Protein AF-A0A2E6H4E5-F1 (afdb_monomer_lite)

Radius of gyration: 24.69 Å; chains: 1; bounding box: 54×71×44 Å

Structure (mmCIF, N/CA/C/O backbone):
data_AF-A0A2E6H4E5-F1
#
_entry.id   AF-A0A2E6H4E5-F1
#
loop_
_atom_site.group_PDB
_atom_site.id
_atom_site.type_symbol
_atom_site.label_atom_id
_atom_site.label_alt_id
_atom_site.label_comp_id
_atom_site.label_asym_id
_atom_site.label_entity_id
_atom_site.label_seq_id
_atom_site.pdbx_PDB_ins_code
_atom_site.Cartn_x
_atom_site.Cartn_y
_atom_site.Cartn_z
_atom_site.occupancy
_atom_site.B_iso_or_equiv
_atom_site.auth_seq_id
_atom_site.auth_comp_id
_atom_site.auth_asym_id
_atom_site.auth_atom_id
_atom_site.pdbx_PDB_model_num
ATOM 1 N N . MET A 1 1 ? -36.755 -54.707 -18.523 1.00 50.59 1 MET A N 1
ATOM 2 C CA . MET A 1 1 ? -36.116 -53.738 -19.448 1.00 50.59 1 MET A CA 1
ATOM 3 C C . MET A 1 1 ? -36.043 -52.280 -18.953 1.00 50.59 1 MET A C 1
ATOM 5 O O . MET A 1 1 ? -35.527 -51.459 -19.691 1.00 50.59 1 MET A O 1
ATOM 9 N N . LYS A 1 2 ? -36.482 -51.922 -17.729 1.00 48.19 2 LYS A N 1
ATOM 10 C CA . LYS A 1 2 ? -36.391 -50.532 -17.211 1.00 48.19 2 LYS A CA 1
ATOM 11 C C . LYS A 1 2 ? -35.121 -50.230 -16.389 1.00 48.19 2 LYS A C 1
ATOM 13 O O . LYS A 1 2 ? -34.700 -49.086 -16.326 1.00 48.19 2 LYS A O 1
ATOM 18 N N . ILE A 1 3 ? -34.486 -51.253 -15.810 1.00 54.56 3 ILE A N 1
ATOM 19 C CA . ILE A 1 3 ? -33.321 -51.103 -14.913 1.00 54.56 3 ILE A CA 1
ATOM 20 C C . ILE A 1 3 ? -32.021 -50.807 -15.687 1.00 54.56 3 ILE A C 1
ATOM 22 O O . ILE A 1 3 ? -31.176 -50.061 -15.209 1.00 54.56 3 ILE A O 1
ATOM 26 N N . ILE A 1 4 ? -31.891 -51.314 -16.918 1.00 55.50 4 ILE A N 1
ATOM 27 C CA . ILE A 1 4 ? -30.697 -51.107 -17.760 1.00 55.50 4 ILE A CA 1
ATOM 28 C C . ILE A 1 4 ? -30.571 -49.639 -18.210 1.00 55.50 4 ILE A C 1
ATOM 30 O O . ILE A 1 4 ? -29.463 -49.119 -18.301 1.00 55.50 4 ILE A O 1
ATOM 34 N N . LEU A 1 5 ? -31.694 -48.938 -18.410 1.00 46.72 5 LEU A N 1
ATOM 35 C CA . LEU A 1 5 ? -31.688 -47.532 -18.830 1.00 46.72 5 LEU A CA 1
ATOM 36 C C . LEU A 1 5 ? -31.166 -46.591 -17.727 1.00 46.72 5 LEU A C 1
ATOM 38 O O . LEU A 1 5 ? -30.513 -45.596 -18.025 1.00 46.72 5 LEU A O 1
ATOM 42 N N . ILE A 1 6 ? -31.421 -46.925 -16.456 1.00 55.28 6 ILE A N 1
ATOM 43 C CA . ILE A 1 6 ? -31.004 -46.119 -15.297 1.00 55.28 6 ILE A CA 1
ATOM 44 C C . ILE A 1 6 ? -29.487 -46.209 -15.091 1.00 55.28 6 ILE A C 1
ATOM 46 O O . ILE A 1 6 ? -28.850 -45.190 -14.837 1.00 55.28 6 ILE A O 1
ATOM 50 N N . PHE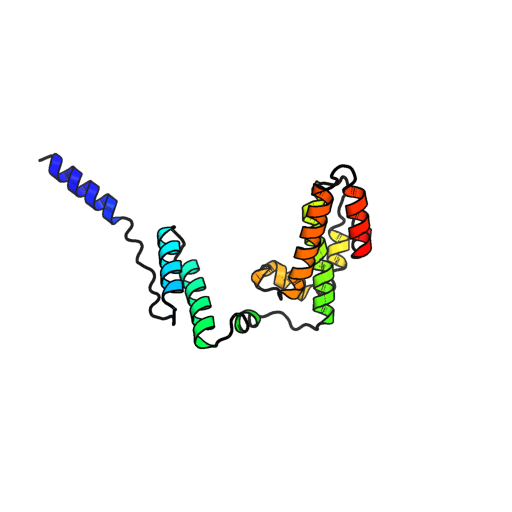 A 1 7 ? -28.888 -47.391 -15.278 1.00 52.97 7 PHE A N 1
ATOM 51 C CA . PHE A 1 7 ? -27.430 -47.545 -15.214 1.00 52.97 7 PHE A CA 1
ATOM 52 C C . PHE A 1 7 ? -26.712 -46.812 -16.355 1.00 52.97 7 PHE A C 1
ATOM 54 O O . PHE A 1 7 ? -25.667 -46.215 -16.117 1.00 52.97 7 PHE A O 1
ATOM 61 N N . PHE A 1 8 ? -27.296 -46.781 -17.557 1.00 53.12 8 PHE A N 1
ATOM 62 C CA . PHE A 1 8 ? -26.721 -46.064 -18.701 1.00 53.12 8 PHE A CA 1
ATOM 63 C C . PHE A 1 8 ? -26.768 -44.533 -18.518 1.00 53.12 8 PHE A C 1
ATOM 65 O O . PHE A 1 8 ? -25.805 -43.828 -18.825 1.00 53.12 8 PHE A O 1
ATOM 72 N N . LEU A 1 9 ? -27.858 -44.012 -17.942 1.00 49.28 9 LEU A N 1
ATOM 73 C CA . LEU A 1 9 ? -27.992 -42.595 -17.581 1.00 49.28 9 LEU A CA 1
ATOM 74 C C . LEU A 1 9 ? -27.062 -42.194 -16.424 1.00 49.28 9 LEU A C 1
ATOM 76 O O . LEU A 1 9 ? -26.447 -41.135 -16.491 1.00 49.28 9 LEU A O 1
ATOM 80 N N . LEU A 1 10 ? -26.882 -43.049 -15.411 1.00 46.97 10 LEU A N 1
ATOM 81 C CA . LEU A 1 10 ? -25.921 -42.808 -14.324 1.00 46.97 10 LEU A CA 1
ATOM 82 C C . LEU A 1 10 ? -24.464 -42.841 -14.808 1.00 46.97 10 LEU A C 1
ATOM 84 O O . LEU A 1 10 ? -23.662 -42.036 -14.339 1.00 46.97 10 LEU A O 1
ATOM 88 N N . SER A 1 11 ? -24.121 -43.694 -15.782 1.00 46.22 11 SER A N 1
ATOM 89 C CA . SER A 1 11 ? -22.789 -43.655 -16.402 1.00 46.22 11 SER A CA 1
ATOM 90 C C . SER A 1 11 ? -22.557 -42.388 -17.227 1.00 46.22 11 SER A C 1
ATOM 92 O O . SER A 1 11 ? -21.451 -41.865 -17.220 1.00 46.22 11 SER A O 1
ATOM 94 N N . LEU A 1 12 ? -23.590 -41.836 -17.875 1.00 43.59 12 LEU A N 1
ATOM 95 C CA . LEU A 1 12 ? -23.486 -40.570 -18.614 1.00 43.59 12 LEU A CA 1
ATOM 96 C C . LEU A 1 12 ? -23.327 -39.354 -17.689 1.00 43.59 12 LEU A C 1
ATOM 98 O O . LEU A 1 12 ? -22.589 -38.434 -18.030 1.00 43.59 12 LEU A O 1
ATOM 102 N N . VAL A 1 13 ? -23.937 -39.371 -16.497 1.00 44.03 13 VAL A N 1
ATOM 103 C CA . VAL A 1 13 ? -23.740 -38.319 -15.479 1.00 44.03 13 VAL A CA 1
ATOM 104 C C . VAL A 1 13 ? -22.313 -38.344 -14.911 1.00 44.03 13 VAL A C 1
ATOM 106 O O . VAL A 1 13 ? -21.766 -37.290 -14.602 1.00 44.03 13 VAL A O 1
ATOM 109 N N . TYR A 1 14 ? -21.669 -39.514 -14.841 1.00 43.94 14 TYR A N 1
ATOM 110 C CA . TYR A 1 14 ? -20.292 -39.637 -14.341 1.00 43.94 14 TYR A CA 1
ATOM 111 C C . TYR A 1 14 ? -19.203 -39.316 -15.381 1.00 43.94 14 TYR A C 1
ATOM 113 O O . TYR A 1 14 ? -18.055 -39.080 -15.013 1.00 43.94 14 TYR A O 1
ATOM 121 N N . ILE A 1 15 ? -19.548 -39.277 -16.672 1.00 43.94 15 ILE A N 1
ATOM 122 C CA . ILE A 1 15 ? -18.618 -38.923 -17.762 1.00 43.94 15 ILE A CA 1
ATOM 123 C C . ILE A 1 15 ? -18.562 -37.391 -17.981 1.00 43.94 15 ILE A C 1
ATOM 125 O O . ILE A 1 15 ? -17.686 -36.888 -18.679 1.00 43.94 15 ILE A O 1
ATOM 129 N N . GLY A 1 16 ? -19.443 -36.621 -17.329 1.00 40.56 16 GLY A N 1
ATOM 130 C CA . GLY A 1 16 ? -19.587 -35.170 -17.509 1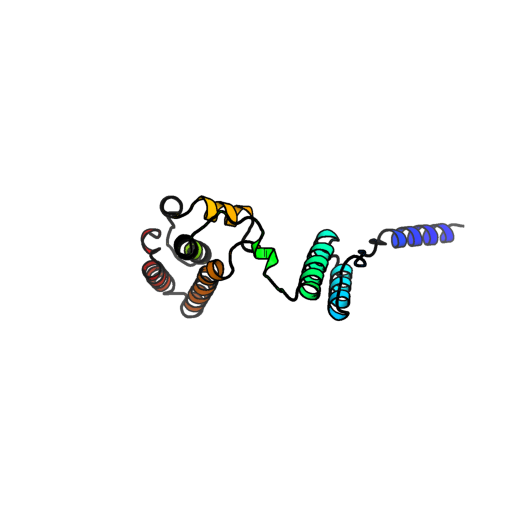.00 40.56 16 GLY A CA 1
ATOM 131 C C . GLY A 1 16 ? -18.528 -34.271 -16.857 1.00 40.56 16 GLY A C 1
ATOM 132 O O . GLY A 1 16 ? -18.600 -33.059 -17.030 1.00 40.56 16 GLY A O 1
ATOM 133 N N . THR A 1 17 ? -17.548 -34.809 -16.127 1.00 45.72 17 THR A N 1
ATOM 134 C CA . THR A 1 17 ? -16.454 -34.002 -15.548 1.00 45.72 17 THR A CA 1
ATOM 135 C C . THR A 1 17 ? -15.103 -34.699 -15.656 1.00 45.72 17 THR A C 1
ATOM 137 O O . THR A 1 17 ? -14.311 -34.691 -14.713 1.00 45.72 17 THR A O 1
ATOM 140 N N . ALA A 1 18 ? -14.803 -35.298 -16.808 1.00 48.72 18 ALA A N 1
ATOM 141 C CA . ALA A 1 18 ? -13.406 -35.432 -17.201 1.00 48.72 18 ALA A CA 1
ATOM 142 C C . ALA A 1 18 ? -12.900 -34.022 -17.546 1.00 48.72 18 ALA A C 1
ATOM 144 O O . ALA A 1 18 ? -12.850 -33.638 -18.711 1.00 48.72 18 ALA A O 1
ATOM 145 N N . VAL A 1 19 ? -12.615 -33.214 -16.517 1.00 55.53 19 VAL A N 1
ATOM 146 C CA . VAL A 1 19 ? -11.811 -32.003 -16.694 1.00 55.53 19 VAL A CA 1
ATOM 147 C C . VAL A 1 19 ? -10.500 -32.519 -17.260 1.00 55.53 19 VAL A C 1
ATOM 149 O O . VAL A 1 19 ? -9.832 -33.329 -16.613 1.00 55.53 19 VAL A O 1
ATOM 152 N N . ALA A 1 20 ? -10.228 -32.188 -18.522 1.00 63.50 20 ALA A N 1
ATOM 153 C CA . ALA A 1 20 ? -8.993 -32.587 -19.169 1.00 63.50 20 ALA A CA 1
ATOM 154 C C . ALA A 1 20 ? -7.845 -32.189 -18.241 1.00 63.50 20 ALA A C 1
ATOM 156 O O . ALA A 1 20 ? -7.798 -31.049 -17.778 1.00 63.50 20 ALA A O 1
ATOM 157 N N . ALA A 1 21 ? -6.991 -33.158 -17.905 1.00 79.25 21 ALA A N 1
ATOM 158 C CA . ALA A 1 21 ? -5.867 -32.880 -17.034 1.00 79.25 21 ALA A CA 1
ATOM 159 C C . ALA A 1 21 ? -4.984 -31.831 -17.713 1.00 79.25 21 ALA A C 1
ATOM 161 O O . ALA A 1 21 ? -4.688 -31.962 -18.904 1.00 79.25 21 ALA A O 1
ATOM 162 N N . VAL A 1 22 ? -4.583 -30.805 -16.971 1.00 84.56 22 VAL A N 1
ATOM 163 C CA . VAL A 1 22 ? -3.754 -29.731 -17.518 1.00 84.56 22 VAL A CA 1
ATOM 164 C C . VAL A 1 22 ? -2.402 -30.312 -17.932 1.00 84.56 22 VAL A C 1
ATOM 166 O O . VAL A 1 22 ? -1.733 -31.002 -17.155 1.00 84.56 22 VAL A O 1
ATOM 169 N N . ASP A 1 23 ? -2.000 -30.045 -19.173 1.00 90.19 23 ASP A N 1
ATOM 170 C CA . ASP A 1 23 ? -0.719 -30.501 -19.700 1.00 90.19 23 ASP A CA 1
ATOM 171 C C . ASP A 1 23 ? 0.413 -29.576 -19.236 1.00 90.19 23 ASP A C 1
ATOM 173 O O . ASP A 1 23 ? 0.495 -28.408 -19.616 1.00 90.19 23 ASP A O 1
ATOM 177 N N . TYR A 1 24 ? 1.308 -30.117 -18.408 1.00 90.19 24 TYR A N 1
ATOM 178 C CA . TYR A 1 24 ? 2.483 -29.405 -17.905 1.00 90.19 24 TYR A CA 1
ATOM 179 C C . TYR A 1 24 ? 3.785 -29.799 -18.618 1.00 90.19 24 TYR A C 1
ATOM 181 O O . TYR A 1 24 ? 4.861 -29.404 -18.174 1.00 90.19 24 TYR A O 1
ATOM 189 N N . SER A 1 25 ? 3.722 -30.603 -19.684 1.00 88.00 25 SER A N 1
ATOM 190 C CA . SER A 1 25 ? 4.905 -31.172 -20.345 1.00 88.00 25 SER A CA 1
ATOM 191 C C . SER A 1 25 ? 5.868 -30.126 -20.921 1.00 88.00 25 SER A C 1
ATOM 193 O O . SER A 1 25 ? 7.061 -30.398 -21.035 1.00 88.00 25 SER A O 1
ATOM 195 N N . GLY A 1 26 ? 5.381 -28.916 -21.214 1.00 88.69 26 GLY A N 1
ATOM 196 C CA . GLY A 1 26 ? 6.189 -27.782 -21.672 1.00 88.69 26 GLY A CA 1
ATOM 197 C C . GLY A 1 26 ? 6.973 -27.041 -20.579 1.00 88.69 26 GLY A C 1
ATOM 198 O O . GLY A 1 26 ? 7.621 -26.046 -20.888 1.00 88.69 26 GLY A O 1
ATOM 199 N N . PHE A 1 27 ? 6.913 -27.480 -19.317 1.00 88.56 27 PHE A N 1
ATOM 200 C CA . PHE A 1 27 ? 7.534 -26.797 -18.181 1.00 88.56 27 PHE A CA 1
ATOM 201 C C . PHE A 1 27 ? 8.569 -27.689 -17.478 1.00 88.56 27 PHE A C 1
ATOM 203 O O . PHE A 1 27 ? 8.276 -28.812 -17.066 1.00 88.56 27 PHE A O 1
ATOM 210 N N . GLU A 1 28 ? 9.772 -27.164 -17.244 1.00 89.50 28 GLU A N 1
ATOM 211 C CA . GLU A 1 28 ? 10.770 -27.797 -16.370 1.00 89.50 28 GLU A CA 1
ATOM 212 C C . GLU A 1 28 ? 10.368 -27.660 -14.894 1.00 89.50 28 GLU A C 1
ATOM 214 O O . GLU A 1 28 ? 10.671 -26.670 -14.223 1.00 89.50 28 GLU A O 1
ATOM 219 N N . LEU A 1 29 ? 9.659 -28.664 -14.376 1.00 85.06 29 LEU A N 1
ATOM 220 C CA . LEU A 1 29 ? 9.106 -28.673 -13.022 1.00 85.06 29 LEU A CA 1
ATOM 221 C C . LEU A 1 29 ? 9.778 -29.719 -12.129 1.00 85.06 29 LEU A C 1
ATOM 223 O O . LEU A 1 29 ? 10.001 -30.865 -12.518 1.00 85.06 29 LEU A O 1
ATOM 227 N N . LYS A 1 30 ? 10.012 -29.358 -10.865 1.00 84.88 30 LYS A N 1
ATOM 228 C CA . LYS A 1 30 ? 10.455 -30.296 -9.826 1.00 84.88 30 LYS A CA 1
ATOM 229 C C . LYS A 1 30 ? 9.274 -31.154 -9.342 1.00 84.88 30 LYS A C 1
ATOM 231 O O . LYS A 1 30 ? 8.135 -30.679 -9.310 1.00 84.88 30 LYS A O 1
ATOM 236 N N . PRO A 1 31 ? 9.511 -32.383 -8.840 1.00 81.06 31 PRO A N 1
ATOM 237 C CA . PRO A 1 31 ? 8.435 -33.297 -8.432 1.00 81.06 31 PRO A CA 1
ATOM 238 C C . PRO A 1 31 ? 7.429 -32.723 -7.418 1.00 81.06 31 PRO A C 1
ATOM 240 O O . PRO A 1 31 ? 6.231 -32.996 -7.495 1.00 81.06 31 PRO A O 1
ATOM 243 N N . HIS A 1 32 ? 7.886 -31.891 -6.476 1.00 66.06 32 HIS A N 1
ATOM 244 C CA . HIS A 1 32 ? 7.007 -31.266 -5.482 1.00 66.06 32 HIS A CA 1
ATOM 245 C C . HIS A 1 32 ? 6.108 -30.166 -6.078 1.00 66.06 32 HIS A C 1
ATOM 247 O O . HIS A 1 32 ? 4.980 -30.000 -5.619 1.00 66.06 32 HIS A O 1
ATOM 253 N N . GLN A 1 33 ? 6.563 -29.458 -7.119 1.00 76.56 33 GLN A N 1
ATOM 254 C CA . GLN A 1 33 ? 5.772 -28.449 -7.836 1.00 76.56 33 GLN A CA 1
ATOM 255 C C . GLN A 1 33 ? 4.653 -29.119 -8.640 1.00 76.56 33 GLN A C 1
ATOM 257 O O . GLN A 1 33 ? 3.501 -28.704 -8.553 1.00 76.56 33 GLN A O 1
ATOM 262 N N . ILE A 1 34 ? 4.960 -30.233 -9.315 1.00 83.12 34 ILE A N 1
ATOM 263 C CA . ILE A 1 34 ? 3.956 -31.061 -10.005 1.00 83.12 34 ILE A CA 1
ATOM 264 C C . ILE A 1 34 ? 2.907 -31.576 -9.008 1.00 83.12 34 ILE A C 1
ATOM 266 O O . ILE A 1 34 ? 1.707 -31.524 -9.273 1.00 83.12 34 ILE A O 1
ATOM 270 N N . SER A 1 35 ? 3.344 -32.045 -7.833 1.00 73.75 35 SER A N 1
ATOM 271 C CA . SER A 1 35 ? 2.439 -32.497 -6.766 1.00 73.75 35 SER A CA 1
ATOM 272 C C . SER A 1 35 ? 1.504 -31.382 -6.280 1.00 73.75 35 SER A C 1
ATOM 274 O O . SER A 1 35 ? 0.319 -31.623 -6.048 1.00 73.75 35 SER A O 1
ATOM 276 N N . LEU A 1 36 ? 2.010 -30.152 -6.154 1.00 68.88 36 LEU A N 1
ATOM 277 C CA . LEU A 1 36 ? 1.207 -28.991 -5.776 1.00 68.88 36 LEU A CA 1
ATOM 278 C C . LEU A 1 36 ? 0.177 -28.625 -6.854 1.00 68.88 36 LEU A C 1
ATOM 280 O O . LEU A 1 36 ? -0.994 -28.456 -6.519 1.00 68.88 36 LEU A O 1
ATOM 284 N N . LEU A 1 37 ? 0.585 -28.549 -8.124 1.00 79.00 37 LEU A N 1
ATOM 285 C CA . LEU A 1 37 ? -0.306 -28.215 -9.242 1.00 79.00 37 LEU A CA 1
ATOM 286 C C . LEU A 1 37 ? -1.466 -29.213 -9.347 1.00 79.00 37 LEU A C 1
ATOM 288 O O . LEU A 1 37 ? -2.623 -28.803 -9.348 1.00 79.00 37 LEU A O 1
ATOM 292 N N . LYS A 1 38 ? -1.184 -30.518 -9.255 1.00 82.00 38 LYS A N 1
ATOM 293 C CA . LYS A 1 38 ? -2.223 -31.565 -9.244 1.00 82.00 38 LYS A CA 1
ATOM 294 C C . LYS A 1 38 ? -3.188 -31.453 -8.061 1.00 82.00 38 LYS A C 1
ATOM 296 O O . LYS A 1 38 ? -4.374 -31.742 -8.190 1.00 82.00 38 LYS A O 1
ATOM 301 N N . LYS A 1 39 ? -2.709 -31.023 -6.886 1.00 75.75 39 LYS A N 1
ATOM 302 C CA . LYS A 1 39 ? -3.582 -30.769 -5.725 1.00 75.75 39 LYS A CA 1
ATOM 303 C C . LYS A 1 39 ? -4.487 -29.557 -5.938 1.00 75.75 39 LYS A C 1
ATOM 305 O O . LYS A 1 39 ? -5.598 -29.551 -5.419 1.00 75.75 39 LYS A O 1
ATOM 310 N N . LEU A 1 40 ? -4.009 -28.523 -6.626 1.00 67.50 40 LEU A N 1
ATOM 311 C CA . LEU A 1 40 ? -4.786 -27.318 -6.932 1.00 67.50 40 LEU A CA 1
ATOM 312 C C . LEU A 1 40 ? -5.824 -27.588 -8.025 1.00 67.50 40 LEU A C 1
ATOM 314 O O . LEU A 1 40 ? -6.970 -27.168 -7.895 1.00 67.50 40 LEU A O 1
ATOM 318 N N . GLU A 1 41 ? -5.447 -28.372 -9.026 1.00 82.31 41 GLU A N 1
ATOM 319 C CA . GLU A 1 41 ? -6.332 -28.900 -10.062 1.00 82.31 41 GLU A CA 1
ATOM 320 C C . GLU A 1 41 ? -7.469 -29.738 -9.459 1.00 82.31 41 GLU A C 1
ATOM 322 O O . GLU A 1 41 ? -8.640 -29.450 -9.688 1.00 82.31 41 GLU A O 1
ATOM 327 N N . ALA A 1 42 ? -7.157 -30.669 -8.548 1.00 79.44 42 ALA A N 1
ATOM 328 C CA . ALA A 1 42 ? -8.169 -31.438 -7.812 1.00 79.44 42 ALA A CA 1
ATOM 329 C C . ALA A 1 42 ? -9.077 -30.576 -6.907 1.00 79.44 42 ALA A C 1
ATOM 331 O O . ALA A 1 42 ? -10.158 -31.012 -6.515 1.00 79.44 42 ALA A O 1
ATOM 332 N N . LYS A 1 43 ? -8.648 -29.354 -6.564 1.00 76.38 43 LYS A N 1
ATOM 333 C CA . LYS A 1 43 ? -9.441 -28.358 -5.823 1.00 76.38 43 LYS A CA 1
ATOM 334 C C . LYS A 1 43 ? -10.266 -27.444 -6.739 1.00 76.38 43 LYS A C 1
ATOM 336 O O . LYS A 1 43 ? -10.878 -26.502 -6.240 1.00 76.38 43 LYS A O 1
ATOM 341 N N . GLY A 1 44 ? -10.279 -27.700 -8.047 1.00 78.06 44 GLY A N 1
ATOM 342 C CA . GLY A 1 44 ? -11.076 -26.954 -9.018 1.00 78.06 44 GLY A CA 1
ATOM 343 C C . GLY A 1 44 ? -10.480 -25.605 -9.413 1.00 78.06 44 GLY A C 1
ATOM 344 O O . GLY A 1 44 ? -11.230 -24.699 -9.767 1.00 78.06 44 GLY A O 1
ATOM 345 N N . LYS A 1 45 ? -9.154 -25.430 -9.318 1.00 79.44 45 LYS A N 1
ATOM 346 C CA . LYS A 1 45 ? -8.498 -24.269 -9.937 1.00 79.44 45 LYS A CA 1
ATOM 347 C C . LYS A 1 45 ? -8.542 -24.394 -11.455 1.00 79.44 45 LYS A C 1
ATOM 349 O O . LYS A 1 45 ? -8.364 -25.488 -11.982 1.00 79.44 45 LYS A O 1
ATOM 354 N N . ASP A 1 46 ? -8.800 -23.276 -12.125 1.00 78.75 46 ASP A N 1
ATOM 355 C CA . ASP A 1 46 ? -8.878 -23.238 -13.580 1.00 78.75 46 ASP A CA 1
ATOM 356 C C . ASP A 1 46 ? -7.504 -23.437 -14.239 1.00 78.75 46 ASP A C 1
ATOM 358 O O . ASP A 1 46 ? -6.446 -23.234 -13.636 1.00 78.75 46 ASP A O 1
ATOM 362 N N . GLU A 1 47 ? -7.541 -23.857 -15.501 1.00 84.19 47 GLU A N 1
ATOM 363 C CA . GLU A 1 47 ? -6.357 -24.148 -16.306 1.00 84.19 47 GLU A CA 1
ATOM 364 C C . GLU A 1 47 ? -5.431 -22.931 -16.444 1.00 84.19 47 GLU A C 1
ATOM 366 O O . GLU A 1 47 ? -4.217 -23.067 -16.306 1.00 84.19 47 GLU A O 1
ATOM 371 N N . ALA A 1 48 ? -5.981 -21.727 -16.637 1.00 76.75 48 ALA A N 1
ATOM 372 C CA . ALA A 1 48 ? -5.186 -20.511 -16.800 1.00 76.75 48 ALA A CA 1
ATOM 373 C C . ALA A 1 48 ? -4.348 -20.205 -15.546 1.00 76.75 48 ALA A C 1
ATOM 375 O O . ALA A 1 48 ? -3.161 -19.883 -15.642 1.00 76.75 48 ALA A O 1
ATOM 376 N N . TYR A 1 49 ? -4.940 -20.365 -14.363 1.00 72.69 49 TYR A N 1
ATOM 377 C CA . TYR A 1 49 ? -4.259 -20.231 -13.081 1.00 72.69 49 TYR A CA 1
ATOM 378 C C . TYR A 1 49 ? -3.141 -21.269 -12.919 1.00 72.69 49 TYR A C 1
ATOM 380 O O . TYR A 1 49 ? -2.021 -20.931 -12.525 1.00 72.69 49 TYR A O 1
ATOM 388 N N . LEU A 1 50 ? -3.426 -22.532 -13.243 1.00 79.50 50 LEU A N 1
ATOM 389 C CA . LEU A 1 50 ? -2.471 -23.634 -13.121 1.00 79.50 50 LEU A CA 1
ATOM 390 C C . LEU A 1 50 ? -1.284 -23.475 -14.081 1.00 79.50 50 LEU A C 1
ATOM 392 O O . LEU A 1 50 ? -0.138 -23.656 -13.667 1.00 79.50 50 LEU A O 1
ATOM 396 N N . LEU A 1 51 ? -1.535 -23.060 -15.325 1.00 83.69 51 LEU A N 1
ATOM 397 C CA . LEU A 1 51 ? -0.496 -22.774 -16.316 1.00 83.69 51 LEU A CA 1
ATOM 398 C C . LEU A 1 51 ? 0.341 -21.544 -15.935 1.00 83.69 51 LEU A C 1
ATOM 400 O O . LEU A 1 51 ? 1.563 -21.575 -16.090 1.00 83.69 51 LEU A O 1
ATOM 404 N N . LYS A 1 52 ? -0.269 -20.493 -15.362 1.00 78.38 52 LYS A N 1
ATOM 405 C CA . LYS A 1 52 ? 0.474 -19.335 -14.824 1.00 78.38 52 LYS A CA 1
ATOM 406 C C . LYS A 1 52 ? 1.442 -19.772 -13.720 1.00 78.38 52 LYS A C 1
ATOM 408 O O . LYS A 1 52 ? 2.610 -19.388 -13.736 1.00 78.38 52 LYS A O 1
ATOM 413 N N . MET A 1 53 ? 0.988 -20.620 -12.795 1.00 75.25 53 MET A N 1
ATOM 414 C CA . MET A 1 53 ? 1.846 -21.167 -11.739 1.00 75.25 53 MET A CA 1
ATOM 415 C C . MET A 1 53 ? 2.955 -22.079 -12.283 1.00 75.25 53 MET A C 1
ATOM 417 O O . MET A 1 53 ? 4.101 -21.971 -11.846 1.00 75.25 53 MET A O 1
ATOM 421 N N . ALA A 1 54 ? 2.640 -22.955 -13.241 1.00 79.62 54 ALA A N 1
ATOM 422 C CA . ALA A 1 54 ? 3.625 -23.826 -13.879 1.00 79.62 54 ALA A CA 1
ATOM 423 C C . ALA A 1 54 ? 4.719 -23.018 -14.595 1.00 79.62 54 ALA A C 1
ATOM 425 O O . ALA A 1 54 ? 5.901 -23.320 -14.434 1.00 79.62 54 ALA A O 1
ATOM 426 N N . LYS A 1 55 ? 4.346 -21.932 -15.285 1.00 79.38 55 LYS A N 1
ATOM 427 C CA . LYS A 1 55 ? 5.290 -20.991 -15.902 1.00 79.38 55 LYS A CA 1
ATOM 428 C C . LYS A 1 55 ? 6.221 -20.354 -14.867 1.00 79.38 55 LYS A C 1
ATOM 430 O O . LYS A 1 55 ? 7.429 -20.346 -15.076 1.00 79.38 55 LYS A O 1
ATOM 435 N N . GLY A 1 56 ? 5.691 -19.884 -13.735 1.00 67.62 56 GLY A N 1
ATOM 436 C CA . GLY A 1 56 ? 6.512 -19.308 -12.662 1.00 67.62 56 GLY A CA 1
ATOM 437 C C . GLY A 1 56 ? 7.522 -20.304 -12.075 1.00 67.62 56 GLY A C 1
ATOM 438 O O . GLY A 1 56 ? 8.683 -19.965 -11.853 1.00 67.62 56 GLY A O 1
ATOM 439 N N . PHE A 1 57 ? 7.114 -21.561 -11.876 1.00 79.50 57 PHE A N 1
ATOM 440 C CA . PHE A 1 57 ? 8.016 -22.622 -11.418 1.00 79.50 57 PHE A CA 1
ATOM 441 C C . PHE A 1 57 ? 9.071 -23.010 -12.452 1.00 79.50 57 PHE A C 1
ATOM 443 O O . PHE A 1 57 ? 10.218 -23.246 -12.075 1.00 79.50 57 PHE A O 1
ATOM 450 N N . HIS A 1 58 ? 8.686 -23.084 -13.726 1.00 82.25 58 HIS A N 1
ATOM 451 C CA . HIS A 1 58 ? 9.594 -23.361 -14.832 1.00 82.25 58 HIS A CA 1
ATOM 452 C C . HIS A 1 58 ? 10.707 -22.326 -14.901 1.00 82.25 58 HIS A C 1
ATOM 454 O O . HIS A 1 58 ? 11.870 -22.708 -14.814 1.00 82.25 58 HIS A O 1
ATOM 460 N N . LEU A 1 59 ? 10.336 -21.041 -14.946 1.00 69.25 59 LEU A N 1
ATOM 461 C CA . LEU A 1 59 ? 11.279 -19.926 -14.987 1.00 69.25 59 LEU A CA 1
ATOM 462 C C . LEU A 1 59 ? 12.264 -20.012 -13.819 1.00 69.25 59 LEU A C 1
ATOM 464 O O . LEU A 1 59 ? 13.468 -20.079 -14.040 1.00 69.25 59 LEU A O 1
ATOM 468 N N . TYR A 1 60 ? 11.758 -20.171 -12.591 1.00 66.06 60 TYR A N 1
ATOM 469 C CA . TYR A 1 60 ? 12.604 -20.335 -11.406 1.00 66.06 60 TYR A CA 1
ATOM 470 C C . TYR A 1 60 ? 13.638 -21.464 -11.535 1.00 66.06 60 TYR A C 1
ATOM 472 O O . TYR A 1 60 ? 14.784 -21.323 -11.102 1.00 66.06 60 TYR A O 1
ATOM 480 N N . ASN A 1 61 ? 13.233 -22.605 -12.093 1.00 77.06 61 ASN A N 1
ATOM 481 C CA . ASN A 1 61 ? 14.098 -23.772 -12.211 1.00 77.06 61 ASN A CA 1
ATOM 482 C C . ASN A 1 61 ? 15.132 -23.634 -13.337 1.00 77.06 61 ASN A C 1
ATOM 484 O O . ASN A 1 61 ? 16.234 -24.154 -13.174 1.00 77.06 61 ASN A O 1
ATOM 488 N N . THR A 1 62 ? 14.795 -22.958 -14.440 1.00 77.56 62 THR A N 1
ATOM 489 C CA . THR A 1 62 ? 15.665 -22.835 -15.622 1.00 77.56 62 THR A CA 1
ATOM 490 C C . THR A 1 62 ? 16.676 -21.707 -15.522 1.00 77.56 62 THR A C 1
ATOM 492 O O . THR A 1 62 ? 17.806 -21.857 -15.977 1.00 77.56 62 THR A O 1
ATOM 495 N N . THR A 1 63 ? 16.292 -20.566 -14.952 1.00 61.16 63 THR A N 1
ATOM 496 C CA . THR A 1 63 ? 17.145 -19.367 -14.932 1.00 61.16 63 THR A CA 1
ATOM 497 C C . THR A 1 63 ? 17.826 -19.161 -13.583 1.00 61.16 63 THR A C 1
ATOM 499 O O . THR A 1 63 ? 18.682 -18.291 -13.456 1.00 61.16 63 THR A O 1
ATOM 502 N N . GLY A 1 64 ? 17.441 -19.920 -12.547 1.00 52.88 64 GLY A N 1
ATOM 503 C CA . GLY A 1 64 ? 17.870 -19.673 -11.166 1.00 52.88 64 GLY A CA 1
ATOM 504 C C . GLY A 1 64 ? 17.346 -18.352 -10.590 1.00 52.88 64 GLY A C 1
ATOM 505 O O . GLY A 1 64 ? 17.563 -18.073 -9.410 1.00 52.88 64 GLY A O 1
ATOM 506 N N . SER A 1 65 ? 16.620 -17.559 -11.384 1.00 43.62 65 SER A N 1
ATOM 507 C CA . SER A 1 65 ? 15.973 -16.336 -10.951 1.00 43.62 65 SER A CA 1
ATOM 508 C C . SER A 1 65 ? 14.568 -16.670 -10.462 1.00 43.62 65 SER A C 1
ATOM 510 O O . SER A 1 65 ? 13.605 -16.814 -11.211 1.00 43.62 65 SER A O 1
ATOM 512 N N . SER A 1 66 ? 14.409 -16.779 -9.144 1.00 50.19 66 SER A N 1
ATOM 513 C CA . SER A 1 66 ? 13.120 -16.380 -8.581 1.00 50.19 66 SER A CA 1
ATOM 514 C C . SER A 1 66 ? 13.133 -14.868 -8.668 1.00 50.19 66 SER A C 1
ATOM 516 O O . SER A 1 66 ? 13.933 -14.272 -7.955 1.00 50.19 66 SER A O 1
ATOM 518 N N . ILE A 1 67 ? 12.234 -14.277 -9.459 1.00 43.91 67 ILE A N 1
ATOM 519 C CA . ILE A 1 67 ? 11.801 -12.869 -9.339 1.00 43.91 67 ILE A CA 1
ATOM 520 C C . ILE A 1 67 ? 12.493 -11.840 -10.268 1.00 43.91 67 ILE A C 1
ATOM 522 O O . ILE A 1 67 ? 12.058 -10.701 -10.265 1.00 43.91 67 ILE A O 1
ATOM 526 N N . GLU A 1 68 ? 13.460 -12.169 -11.134 1.00 43.00 68 GLU A N 1
ATOM 527 C CA . GLU A 1 68 ? 14.037 -11.116 -12.017 1.00 43.00 68 GLU A CA 1
ATOM 528 C C . GLU A 1 68 ? 13.254 -10.850 -13.316 1.00 43.00 68 GLU A C 1
ATOM 530 O O . GLU A 1 68 ? 13.317 -9.743 -13.838 1.00 43.00 68 GLU A O 1
ATOM 535 N N . GLU A 1 69 ? 12.451 -11.791 -13.823 1.00 41.59 69 GLU A N 1
ATOM 536 C CA . GLU A 1 69 ? 11.680 -11.552 -15.061 1.00 41.59 69 GLU A CA 1
ATOM 537 C C . GLU A 1 69 ? 10.257 -11.006 -14.827 1.00 41.59 69 GLU A C 1
ATOM 539 O O . GLU A 1 69 ? 9.670 -10.446 -15.750 1.00 41.59 69 GLU A O 1
ATOM 544 N N . GLU A 1 70 ? 9.712 -11.039 -13.603 1.00 42.53 70 GLU A N 1
ATOM 545 C CA . GLU A 1 70 ? 8.472 -10.292 -13.291 1.00 42.53 70 GLU A CA 1
ATOM 546 C C . GLU A 1 70 ? 8.724 -8.779 -13.123 1.00 42.53 70 GLU A C 1
ATOM 548 O O . GLU A 1 70 ? 7.787 -7.995 -13.234 1.00 42.53 70 GLU A O 1
ATOM 553 N N . GLU A 1 71 ? 9.983 -8.339 -12.978 1.00 39.41 71 GLU A N 1
ATOM 554 C CA . GLU A 1 71 ? 10.351 -6.914 -13.076 1.00 39.41 71 GLU A CA 1
ATOM 555 C C . GLU A 1 71 ? 10.429 -6.399 -14.529 1.00 39.41 71 GLU A C 1
ATOM 557 O O . GLU A 1 71 ? 10.713 -5.221 -14.748 1.00 39.41 71 GLU A O 1
ATOM 562 N N . THR A 1 72 ? 10.144 -7.245 -15.531 1.00 41.47 72 THR A N 1
ATOM 563 C CA . THR A 1 72 ? 10.059 -6.822 -16.943 1.00 41.47 72 THR A CA 1
ATOM 564 C C . THR A 1 72 ? 8.635 -6.604 -17.454 1.00 41.47 72 THR A C 1
ATOM 566 O O . THR A 1 72 ? 8.457 -6.237 -18.619 1.00 41.47 72 THR A O 1
ATOM 569 N N . GLU A 1 73 ? 7.608 -6.729 -16.605 1.00 47.88 73 GLU A N 1
ATOM 570 C CA . GLU A 1 73 ? 6.334 -6.088 -16.931 1.00 47.88 73 GLU A CA 1
ATOM 571 C C . GLU A 1 73 ? 6.527 -4.569 -16.895 1.00 47.88 73 GLU A C 1
ATOM 573 O O . GLU A 1 73 ? 7.013 -4.022 -15.912 1.00 47.88 73 GLU A O 1
ATOM 578 N N . TYR A 1 74 ? 6.213 -3.909 -18.014 1.00 49.22 74 TYR A N 1
ATOM 579 C CA . TYR A 1 74 ? 6.463 -2.494 -18.304 1.00 49.22 74 TYR A CA 1
ATOM 580 C C . TYR A 1 74 ? 6.066 -1.564 -17.147 1.00 49.22 74 TYR A C 1
ATOM 582 O O . TYR A 1 74 ? 4.966 -1.032 -17.131 1.00 49.22 74 TYR A O 1
ATOM 590 N N . ILE A 1 75 ? 6.963 -1.299 -16.200 1.00 57.72 75 ILE A N 1
ATOM 591 C CA . ILE A 1 75 ? 6.829 -0.150 -15.306 1.00 57.72 75 ILE A CA 1
ATOM 592 C C . ILE A 1 75 ? 7.309 1.061 -16.117 1.00 57.72 75 ILE A C 1
ATOM 594 O O . ILE A 1 75 ? 8.398 0.994 -16.698 1.00 57.72 75 ILE A O 1
ATOM 598 N N . PRO A 1 76 ? 6.545 2.167 -16.189 1.00 60.22 76 PRO A N 1
ATOM 599 C CA . PRO A 1 76 ? 7.038 3.400 -16.790 1.00 60.22 76 PRO A CA 1
ATOM 600 C C . PRO A 1 76 ? 8.442 3.748 -16.263 1.00 60.22 76 PRO A C 1
ATOM 602 O O . PRO A 1 76 ? 8.710 3.517 -15.077 1.00 60.22 76 PRO A O 1
ATOM 605 N N . PRO A 1 77 ? 9.346 4.287 -17.105 1.00 69.00 77 PRO A N 1
ATOM 606 C CA . PRO A 1 77 ? 10.652 4.744 -16.649 1.00 69.00 77 PRO A CA 1
ATOM 607 C C . PRO A 1 77 ? 10.512 5.654 -15.429 1.00 69.00 77 PRO A C 1
ATOM 609 O O . PRO A 1 77 ? 9.665 6.547 -15.413 1.00 69.00 77 PRO A O 1
ATOM 612 N N . HIS A 1 78 ? 11.324 5.392 -14.412 1.00 74.12 78 HIS A N 1
ATOM 613 C CA . HIS A 1 78 ? 11.266 6.071 -13.128 1.00 74.12 78 HIS A CA 1
ATOM 614 C C . HIS A 1 78 ? 12.655 6.177 -12.519 1.00 74.12 78 HIS A C 1
ATOM 616 O O . HIS A 1 78 ? 13.536 5.352 -12.766 1.00 74.12 78 HIS A O 1
ATOM 622 N N . THR A 1 79 ? 12.822 7.185 -11.685 1.00 81.31 79 THR A N 1
ATOM 623 C CA . THR A 1 79 ? 13.954 7.350 -10.785 1.00 81.31 79 THR A CA 1
ATOM 624 C C . THR A 1 79 ? 13.659 6.698 -9.433 1.00 81.31 79 THR A C 1
ATOM 626 O O . THR A 1 79 ? 12.505 6.475 -9.060 1.00 81.31 79 THR A O 1
ATOM 629 N N . ASP A 1 80 ? 14.708 6.417 -8.659 1.00 80.06 80 ASP A N 1
ATOM 630 C CA . ASP A 1 80 ? 14.556 5.920 -7.284 1.00 80.06 80 ASP A CA 1
ATOM 631 C C . ASP A 1 80 ? 13.823 6.921 -6.381 1.00 80.06 80 ASP A C 1
ATOM 633 O O . ASP A 1 80 ? 13.158 6.525 -5.425 1.00 80.06 80 ASP A O 1
ATOM 637 N N . GLU A 1 81 ? 13.932 8.217 -6.674 1.00 82.12 81 GLU A N 1
ATOM 638 C CA . GLU A 1 81 ? 13.250 9.261 -5.914 1.00 82.12 81 GLU A CA 1
ATOM 639 C C . GLU A 1 81 ? 11.739 9.229 -6.172 1.00 82.12 81 GLU A C 1
ATOM 641 O O . GLU A 1 81 ? 10.965 9.171 -5.221 1.00 82.12 81 GLU A O 1
ATOM 646 N N . GLU A 1 82 ? 11.316 9.101 -7.433 1.00 79.75 82 GLU A N 1
ATOM 647 C CA . GLU A 1 82 ? 9.898 8.944 -7.788 1.00 79.75 82 GLU A CA 1
ATOM 648 C C . GLU A 1 82 ? 9.283 7.683 -7.165 1.00 79.75 82 GLU A C 1
ATOM 650 O O . GLU A 1 82 ? 8.131 7.696 -6.733 1.00 79.75 82 GLU A O 1
ATOM 655 N N . LEU A 1 83 ? 10.046 6.588 -7.055 1.00 77.44 83 LEU A N 1
ATOM 656 C CA . LEU A 1 83 ? 9.583 5.391 -6.345 1.00 77.44 83 LEU A CA 1
ATOM 657 C C . LEU A 1 83 ? 9.367 5.645 -4.854 1.00 77.44 83 LEU A C 1
ATOM 659 O O . LEU A 1 83 ? 8.377 5.167 -4.300 1.00 77.44 83 LEU A O 1
ATOM 663 N N . LYS A 1 84 ? 10.270 6.381 -4.195 1.00 78.38 84 LYS A N 1
ATOM 664 C CA . LYS A 1 84 ? 10.106 6.747 -2.780 1.00 78.38 84 LYS A CA 1
ATOM 665 C C . LYS A 1 84 ? 8.901 7.659 -2.591 1.00 78.38 84 LYS A C 1
ATOM 667 O O . LYS A 1 84 ? 8.139 7.469 -1.649 1.00 78.38 84 LYS A O 1
ATOM 672 N N . GLU A 1 85 ? 8.702 8.620 -3.481 1.00 79.75 85 GLU A N 1
ATOM 673 C CA . GLU A 1 85 ? 7.562 9.534 -3.445 1.00 79.75 85 GLU A CA 1
ATOM 674 C C . GLU A 1 85 ? 6.234 8.779 -3.637 1.00 79.75 85 GLU A C 1
ATOM 676 O O . GLU A 1 85 ? 5.297 8.941 -2.850 1.00 79.75 85 GLU A O 1
ATOM 681 N N . VAL A 1 86 ? 6.175 7.855 -4.603 1.00 79.00 86 VAL A N 1
ATOM 682 C CA . VAL A 1 86 ? 5.022 6.963 -4.806 1.00 79.00 86 VAL A CA 1
ATOM 683 C C . VAL A 1 86 ? 4.835 6.003 -3.625 1.00 79.00 86 VAL A C 1
ATOM 685 O O . VAL A 1 86 ? 3.699 5.717 -3.253 1.00 79.00 86 VAL A O 1
ATOM 688 N N . GLN A 1 87 ? 5.908 5.541 -2.978 1.00 79.81 87 GLN A N 1
ATOM 689 C CA . GLN A 1 87 ? 5.835 4.733 -1.755 1.00 79.81 87 GLN A CA 1
ATOM 690 C C . GLN A 1 87 ? 5.222 5.517 -0.587 1.00 79.81 87 GLN A C 1
ATOM 692 O O . GLN A 1 87 ? 4.403 4.966 0.152 1.00 79.81 87 GLN A O 1
ATOM 697 N N . GLN A 1 88 ? 5.608 6.784 -0.401 1.00 78.12 88 GLN A N 1
ATOM 698 C CA . GLN A 1 88 ? 5.015 7.648 0.624 1.00 78.12 88 GLN A CA 1
ATOM 699 C C . GLN A 1 88 ? 3.540 7.898 0.338 1.00 78.12 88 GLN A C 1
ATOM 701 O O . GLN A 1 88 ? 2.712 7.773 1.239 1.00 78.12 88 GLN A O 1
ATOM 706 N N . TRP A 1 89 ? 3.198 8.132 -0.93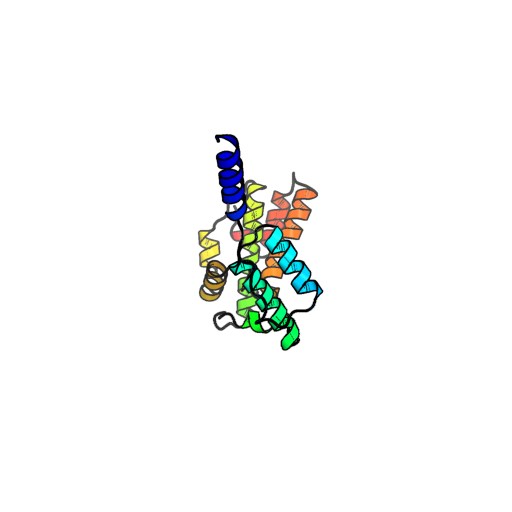0 1.00 82.38 89 TRP A N 1
ATOM 707 C CA . TRP A 1 89 ? 1.810 8.216 -1.349 1.00 82.38 89 TRP A CA 1
ATOM 708 C C . TRP A 1 89 ? 1.075 6.905 -1.030 1.00 82.38 89 TRP A C 1
ATOM 710 O O . TRP A 1 89 ? 0.081 6.944 -0.319 1.00 82.38 89 TRP A O 1
ATOM 720 N N . ALA A 1 90 ? 1.589 5.729 -1.409 1.00 78.62 90 ALA A N 1
ATOM 721 C CA . ALA A 1 90 ? 0.929 4.430 -1.211 1.00 78.62 90 ALA A CA 1
ATOM 722 C C . ALA A 1 90 ? 0.540 4.123 0.251 1.00 78.62 90 ALA A C 1
ATOM 724 O O . ALA A 1 90 ? -0.433 3.402 0.491 1.00 78.62 90 ALA A O 1
ATOM 725 N N . LYS A 1 91 ? 1.230 4.707 1.241 1.00 85.06 91 LYS A N 1
ATOM 726 C CA . LYS A 1 91 ? 0.839 4.615 2.659 1.00 85.06 91 LYS A CA 1
ATOM 727 C C . LYS A 1 91 ? -0.559 5.171 2.928 1.00 85.06 91 LYS A C 1
ATOM 729 O O . LYS A 1 91 ? -1.251 4.631 3.786 1.00 85.06 91 LYS A O 1
ATOM 734 N N . GLY A 1 92 ? -1.020 6.178 2.186 1.00 83.62 92 GLY A N 1
ATOM 735 C CA . GLY A 1 92 ? -2.381 6.707 2.324 1.00 83.62 92 GLY A CA 1
ATOM 736 C C . GLY A 1 92 ? -3.470 5.673 2.015 1.00 83.62 92 GLY A C 1
ATOM 737 O O . GLY A 1 92 ? -4.541 5.723 2.619 1.00 83.62 92 GLY A O 1
ATOM 738 N N . GLY A 1 93 ? -3.173 4.652 1.201 1.00 79.75 93 GLY A N 1
ATOM 739 C CA . GLY A 1 93 ? -4.043 3.482 1.043 1.00 79.75 93 GLY A CA 1
ATOM 740 C C . GLY A 1 93 ? -4.258 2.711 2.353 1.00 79.75 93 GLY A C 1
ATOM 741 O O . GLY A 1 93 ? -5.379 2.296 2.646 1.00 79.75 93 GLY A O 1
ATOM 742 N N . ALA A 1 94 ? -3.222 2.587 3.192 1.00 83.25 94 ALA A N 1
ATOM 743 C 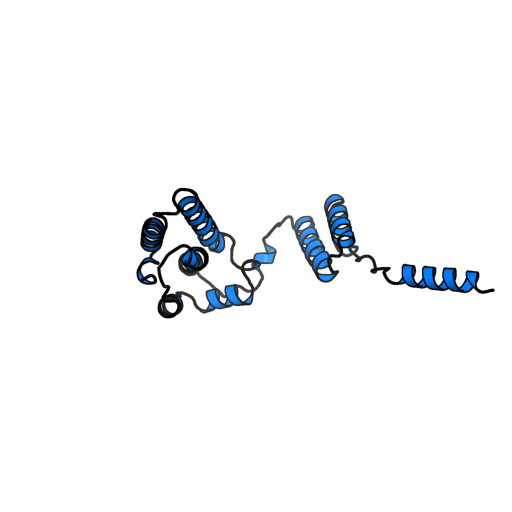CA . ALA A 1 94 ? -3.339 1.967 4.513 1.00 83.25 94 ALA A CA 1
ATOM 744 C C . ALA A 1 94 ? -4.194 2.816 5.469 1.00 83.25 94 ALA A C 1
ATOM 746 O O . ALA A 1 94 ? -5.058 2.280 6.160 1.00 83.25 94 ALA A O 1
ATOM 747 N N . PHE A 1 95 ? -4.022 4.142 5.469 1.00 90.38 95 PHE A N 1
ATOM 748 C CA . PHE A 1 95 ? -4.863 5.034 6.276 1.00 90.38 95 PHE A CA 1
ATOM 749 C C . PHE A 1 95 ? -6.328 5.010 5.829 1.00 90.38 95 PHE A C 1
ATOM 751 O O . PHE A 1 95 ? -7.220 4.982 6.673 1.00 90.38 95 PHE A O 1
ATOM 758 N N . SER A 1 96 ? -6.593 4.949 4.520 1.00 85.94 96 SER A N 1
ATOM 759 C CA . SER A 1 96 ? -7.954 4.824 3.991 1.00 85.94 96 SER A CA 1
ATOM 760 C C . SER A 1 96 ? -8.667 3.573 4.519 1.00 85.94 96 SER A C 1
ATOM 762 O O . SER A 1 96 ? -9.831 3.664 4.905 1.00 85.94 96 SER A O 1
ATOM 764 N N . ALA A 1 97 ? -7.969 2.436 4.622 1.00 86.38 97 ALA A N 1
ATOM 765 C CA . ALA A 1 97 ? -8.532 1.195 5.161 1.00 86.38 97 ALA A CA 1
ATOM 766 C C . ALA A 1 97 ? -8.889 1.278 6.658 1.00 86.38 97 ALA A C 1
ATOM 768 O O . ALA A 1 97 ? -9.784 0.569 7.115 1.00 86.38 97 ALA A O 1
ATOM 769 N N . PHE A 1 98 ? -8.206 2.141 7.418 1.00 92.12 98 PHE A N 1
ATOM 770 C CA . PHE A 1 98 ? -8.441 2.323 8.854 1.00 92.12 98 PHE A CA 1
ATOM 771 C C . PHE A 1 98 ? -9.298 3.546 9.198 1.00 92.12 98 PHE A C 1
ATOM 773 O O . PHE A 1 98 ? -9.689 3.717 10.353 1.00 92.12 98 PHE A O 1
ATOM 780 N N . LEU A 1 99 ? -9.639 4.370 8.206 1.00 92.69 99 LEU A N 1
ATOM 781 C CA . LEU A 1 99 ? -10.411 5.595 8.392 1.00 92.69 99 LEU A CA 1
ATOM 782 C C . LEU A 1 99 ? -11.776 5.332 9.045 1.00 92.69 99 LEU A C 1
ATOM 784 O O . LEU A 1 99 ? -12.197 6.106 9.900 1.00 92.69 99 LEU A O 1
ATOM 788 N N . SER A 1 100 ? -12.435 4.214 8.713 1.00 91.69 100 SER A N 1
ATOM 789 C CA . SER A 1 100 ? -13.741 3.826 9.273 1.00 91.69 100 SER A CA 1
ATOM 790 C C . SER A 1 100 ? -13.729 3.549 10.779 1.00 91.69 100 SER A C 1
ATOM 792 O O . SER A 1 100 ? -14.790 3.514 11.396 1.00 91.69 100 SER A O 1
ATOM 794 N N . TYR A 1 101 ? -12.551 3.336 11.376 1.00 92.31 101 TYR A N 1
ATOM 795 C CA . TYR A 1 101 ? -12.387 3.180 12.827 1.00 92.31 101 TYR A CA 1
ATOM 796 C C . TYR A 1 101 ? -12.164 4.518 13.542 1.00 92.31 101 TYR A C 1
ATOM 798 O O . TYR A 1 101 ? -11.894 4.554 14.740 1.00 92.31 101 TYR A O 1
ATOM 806 N N . THR A 1 102 ? -12.264 5.624 12.811 1.00 92.50 102 THR A N 1
ATOM 807 C CA . THR A 1 102 ? -12.146 6.988 13.322 1.00 92.50 102 THR A CA 1
ATOM 808 C C . THR A 1 102 ? -13.421 7.765 13.002 1.00 92.50 102 THR A C 1
ATOM 810 O O . THR A 1 102 ? -14.274 7.304 12.244 1.00 92.50 102 THR A O 1
ATOM 813 N N . LYS A 1 103 ? -13.564 8.966 13.565 1.00 93.94 103 LYS A N 1
ATOM 814 C CA . LYS A 1 103 ? -14.639 9.904 13.200 1.00 93.94 103 LYS A CA 1
ATOM 815 C C . LYS A 1 103 ? -14.206 10.914 12.133 1.00 93.94 103 LYS A C 1
ATOM 817 O O . LYS A 1 103 ? -14.918 11.888 11.906 1.00 93.94 103 LYS A O 1
ATOM 822 N N . LEU A 1 104 ? -13.034 10.713 11.536 1.00 93.50 104 LEU A N 1
ATOM 823 C CA . LEU A 1 104 ? -12.434 11.643 10.589 1.00 93.50 104 LEU A CA 1
ATOM 824 C C . LEU A 1 104 ? -12.967 11.413 9.178 1.00 93.50 104 LEU A C 1
ATOM 826 O O . LEU A 1 104 ? -13.402 10.321 8.811 1.00 93.50 104 LEU A O 1
ATOM 830 N N . SER A 1 105 ? -12.873 12.460 8.375 1.00 92.31 105 SER A N 1
ATOM 831 C CA . SER A 1 105 ? -13.067 12.424 6.932 1.00 92.31 105 SER A CA 1
ATOM 832 C C . SER A 1 105 ? -11.723 12.516 6.210 1.00 92.31 105 SER A C 1
ATOM 834 O O . SER A 1 105 ? -10.725 12.949 6.784 1.00 92.31 105 SER A O 1
ATOM 836 N N . PHE A 1 106 ? -11.694 12.099 4.942 1.00 92.19 106 PHE A N 1
ATOM 837 C CA . PHE A 1 106 ? -10.491 12.118 4.109 1.00 92.19 106 PHE A CA 1
ATOM 838 C C . PHE A 1 106 ? -10.704 12.944 2.843 1.00 92.19 106 PHE A C 1
ATOM 840 O O . PHE A 1 106 ? -11.586 12.639 2.032 1.00 92.19 106 PHE A O 1
ATOM 847 N N . ASP A 1 107 ? -9.865 13.959 2.644 1.00 92.88 107 ASP A N 1
ATOM 848 C CA . ASP A 1 107 ? -9.840 14.761 1.424 1.00 92.88 107 ASP A CA 1
ATOM 849 C C . ASP A 1 107 ? -9.105 14.022 0.298 1.00 92.88 107 ASP A C 1
ATOM 851 O O . ASP A 1 107 ? -7.959 14.303 -0.063 1.00 92.88 107 ASP A O 1
ATOM 855 N N . SER A 1 108 ? -9.815 13.058 -0.285 1.00 87.19 108 SER A N 1
ATOM 856 C CA . SER A 1 108 ? -9.316 12.264 -1.409 1.00 87.19 108 SER A CA 1
ATOM 857 C C . SER A 1 108 ? -8.927 13.099 -2.633 1.00 87.19 108 SER A C 1
ATOM 859 O O . SER A 1 108 ? -8.094 12.648 -3.415 1.00 87.19 108 SER A O 1
ATOM 861 N N . LYS A 1 109 ? -9.505 14.294 -2.818 1.00 89.12 109 LYS A N 1
ATOM 862 C CA . LYS A 1 109 ? -9.220 15.134 -3.987 1.00 89.12 109 LYS A CA 1
ATOM 863 C C . LYS A 1 109 ? -7.857 15.791 -3.855 1.00 89.12 109 LYS A C 1
ATOM 865 O O . LYS A 1 109 ? -7.052 15.659 -4.771 1.00 89.12 109 LYS A O 1
ATOM 870 N N . SER A 1 110 ? -7.597 16.444 -2.724 1.00 90.88 110 SER A N 1
ATOM 871 C CA . SER A 1 110 ? -6.297 17.071 -2.460 1.00 90.88 110 SER A CA 1
ATOM 872 C C . SER A 1 110 ? -5.180 16.026 -2.448 1.00 90.88 110 SER A C 1
ATOM 874 O O . SER A 1 110 ? -4.166 16.190 -3.114 1.00 90.88 110 SER A O 1
ATOM 876 N N . TYR A 1 111 ? -5.422 14.876 -1.815 1.00 88.19 111 TYR A N 1
ATOM 877 C CA . TYR A 1 111 ? -4.459 13.776 -1.789 1.00 88.19 111 TYR A CA 1
ATOM 878 C C . TYR A 1 111 ? -4.148 13.177 -3.178 1.00 88.19 111 TYR A C 1
ATOM 880 O O . TYR A 1 111 ? -3.013 12.785 -3.451 1.00 88.19 111 TYR A O 1
ATOM 888 N N . GLN A 1 112 ? -5.134 13.093 -4.079 1.00 83.44 112 GLN A N 1
ATOM 889 C CA . GLN A 1 112 ? -4.897 12.662 -5.464 1.00 83.44 112 GLN A CA 1
ATOM 890 C C . GLN A 1 112 ? -4.172 13.730 -6.289 1.00 83.44 112 GLN A C 1
ATOM 892 O O . GLN A 1 112 ? -3.325 13.379 -7.107 1.00 83.44 112 GLN A O 1
ATOM 897 N N . ALA A 1 113 ? -4.497 15.009 -6.085 1.00 85.75 113 ALA A N 1
ATOM 898 C CA . ALA A 1 113 ? -3.863 16.121 -6.790 1.00 85.75 113 ALA A CA 1
ATOM 899 C C . ALA A 1 113 ? -2.366 16.245 -6.462 1.00 85.75 113 ALA A C 1
ATOM 901 O O . ALA A 1 113 ? -1.583 16.576 -7.347 1.00 85.75 113 ALA A O 1
ATOM 902 N N . ASP A 1 114 ? -1.975 15.899 -5.233 1.00 86.75 114 ASP A N 1
ATOM 903 C CA . ASP A 1 114 ? -0.582 15.903 -4.770 1.00 86.75 114 ASP A CA 1
ATOM 904 C C . ASP A 1 114 ? 0.200 14.634 -5.168 1.00 86.75 114 ASP A C 1
ATOM 906 O O . ASP A 1 114 ? 1.310 14.405 -4.686 1.00 86.75 114 ASP A O 1
ATOM 910 N N . CYS A 1 115 ? -0.356 13.769 -6.025 1.00 83.12 115 CYS A N 1
ATOM 911 C CA . CYS A 1 115 ? 0.331 12.554 -6.448 1.00 83.12 115 CYS A CA 1
ATOM 912 C C . CYS A 1 115 ? 1.572 12.892 -7.309 1.00 83.12 115 CYS A C 1
ATOM 914 O O . CYS A 1 115 ? 1.425 13.439 -8.405 1.00 83.12 115 CYS A O 1
ATOM 916 N N . PRO A 1 116 ? 2.786 12.521 -6.863 1.00 75.94 116 PRO A N 1
ATOM 917 C CA . PRO A 1 116 ? 4.044 13.010 -7.436 1.00 75.94 116 PRO A CA 1
ATOM 918 C C . PRO A 1 116 ? 4.338 12.443 -8.831 1.00 75.94 116 PRO A C 1
ATOM 920 O O . PRO A 1 116 ? 4.855 13.146 -9.697 1.00 75.94 116 PRO A O 1
ATOM 923 N N . ASN A 1 117 ? 3.946 11.191 -9.093 1.00 76.56 117 ASN A N 1
ATOM 924 C CA . ASN A 1 117 ? 4.061 10.575 -10.413 1.00 76.56 117 ASN A CA 1
ATOM 925 C C . ASN A 1 117 ? 2.762 9.845 -10.783 1.00 76.56 117 ASN A C 1
ATOM 927 O O . ASN A 1 117 ? 2.546 8.668 -10.477 1.00 76.56 117 ASN A O 1
ATOM 931 N N . TRP A 1 118 ? 1.890 10.569 -11.487 1.00 73.56 118 TRP A N 1
ATOM 932 C CA . TRP A 1 118 ? 0.572 10.080 -11.893 1.00 73.56 118 TRP A CA 1
ATOM 933 C C . TRP A 1 118 ? 0.635 8.883 -12.853 1.00 73.56 118 TRP A C 1
ATOM 935 O O . TRP A 1 118 ? -0.283 8.063 -12.875 1.00 73.56 118 TRP A O 1
ATOM 945 N N . ALA A 1 119 ? 1.703 8.756 -13.646 1.00 70.94 119 ALA A N 1
ATOM 946 C CA . ALA A 1 119 ? 1.868 7.647 -14.582 1.00 70.94 119 ALA A CA 1
ATOM 947 C C . ALA A 1 119 ? 2.168 6.333 -13.844 1.00 70.94 119 ALA A C 1
ATOM 949 O O . ALA A 1 119 ? 1.485 5.338 -14.082 1.00 70.94 119 ALA A O 1
ATOM 950 N N . LEU A 1 120 ? 3.120 6.346 -12.905 1.00 70.81 120 LEU A N 1
ATOM 951 C CA . LEU A 1 120 ? 3.437 5.197 -12.048 1.00 70.81 120 LEU A CA 1
ATOM 952 C C . LEU A 1 120 ? 2.256 4.807 -11.164 1.00 70.81 120 LEU A C 1
ATOM 954 O O . LEU A 1 120 ? 1.935 3.625 -11.032 1.00 70.81 120 LEU A O 1
ATOM 958 N N . PHE A 1 121 ? 1.575 5.801 -10.594 1.00 72.69 121 PHE A N 1
ATOM 959 C CA . PHE A 1 121 ? 0.394 5.562 -9.779 1.00 72.69 121 PHE A CA 1
ATOM 960 C C . PHE A 1 121 ? -0.730 4.886 -10.578 1.00 72.69 121 PHE A C 1
ATOM 962 O O . PHE A 1 121 ? -1.265 3.859 -10.156 1.00 72.69 121 PHE A O 1
ATOM 969 N N . ASN A 1 122 ? -1.070 5.419 -11.757 1.00 69.81 122 ASN A N 1
ATOM 970 C CA . ASN A 1 122 ? -2.096 4.812 -12.605 1.00 69.81 122 ASN A CA 1
ATOM 971 C C . ASN A 1 122 ? -1.684 3.441 -13.126 1.00 69.81 122 ASN A C 1
ATOM 973 O O . ASN A 1 122 ? -2.551 2.578 -13.244 1.00 69.81 122 ASN A O 1
ATOM 977 N N . PHE A 1 123 ? -0.395 3.235 -13.409 1.00 68.12 123 PHE A N 1
ATOM 978 C CA . PHE A 1 123 ? 0.128 1.925 -13.767 1.00 68.12 123 PHE A CA 1
ATOM 979 C C . PHE A 1 123 ? -0.167 0.913 -12.655 1.00 68.12 123 PHE A C 1
ATOM 981 O O . PHE A 1 123 ? -0.909 -0.032 -12.901 1.00 68.12 123 PHE A O 1
ATOM 988 N N . GLY A 1 124 ? 0.265 1.172 -11.414 1.00 68.75 124 GLY A N 1
ATOM 989 C CA . GLY A 1 124 ? -0.008 0.279 -10.281 1.00 68.75 124 GLY A CA 1
ATOM 990 C C . GLY A 1 124 ? -1.500 0.073 -9.997 1.00 68.75 124 GLY A C 1
ATOM 991 O O . GLY A 1 124 ? -1.926 -1.018 -9.628 1.00 68.75 124 GLY A O 1
ATOM 992 N N . ARG A 1 125 ? -2.335 1.096 -10.214 1.00 67.06 125 ARG A N 1
ATOM 993 C CA . ARG A 1 125 ? -3.793 0.972 -10.063 1.00 67.06 125 ARG A CA 1
ATOM 994 C C . ARG A 1 125 ? -4.435 0.120 -11.165 1.00 67.06 125 ARG A C 1
ATOM 996 O O . ARG A 1 125 ? -5.451 -0.520 -10.913 1.00 67.06 125 ARG A O 1
ATOM 1003 N N . ALA A 1 126 ? -3.897 0.164 -12.383 1.00 60.53 126 ALA A N 1
ATOM 1004 C CA . ALA A 1 126 ? -4.419 -0.562 -13.538 1.00 60.53 126 ALA A CA 1
ATOM 1005 C C . ALA A 1 126 ? -3.961 -2.023 -13.571 1.00 60.53 126 ALA A C 1
ATOM 1007 O O . ALA A 1 126 ? -4.720 -2.882 -14.012 1.00 60.53 126 ALA A O 1
ATOM 1008 N N . THR A 1 127 ? -2.736 -2.293 -13.122 1.00 57.03 127 THR A N 1
ATOM 1009 C CA . THR A 1 127 ? -2.127 -3.625 -13.185 1.00 57.03 127 THR A CA 1
ATOM 1010 C C . THR A 1 127 ? -2.264 -4.403 -11.879 1.00 57.03 127 THR A C 1
ATOM 1012 O O . THR A 1 127 ? -2.241 -5.627 -11.908 1.00 57.03 127 THR A O 1
ATOM 1015 N N . GLY A 1 128 ? -2.495 -3.721 -10.755 1.00 57.00 128 GLY A N 1
ATOM 1016 C CA . GLY A 1 128 ? -2.564 -4.336 -9.434 1.00 57.00 128 GLY A CA 1
ATOM 1017 C C . GLY A 1 128 ? -1.245 -4.219 -8.669 1.00 57.00 128 GLY A C 1
ATOM 1018 O O . GLY A 1 128 ? -0.233 -3.722 -9.165 1.00 57.00 128 GLY A O 1
ATOM 1019 N N . VAL A 1 129 ? -1.262 -4.645 -7.405 1.00 59.19 129 VAL A N 1
ATOM 1020 C CA . VAL A 1 129 ? -0.096 -4.527 -6.513 1.00 59.19 129 VAL A CA 1
ATOM 1021 C C . VAL A 1 129 ? 1.007 -5.525 -6.864 1.00 59.19 129 VAL A C 1
ATOM 1023 O O . VAL A 1 129 ? 2.151 -5.314 -6.494 1.00 59.19 129 VAL A O 1
ATOM 1026 N N . GLU A 1 130 ? 0.689 -6.586 -7.599 1.00 53.84 130 GLU A N 1
ATOM 1027 C CA . GLU A 1 130 ? 1.617 -7.626 -8.050 1.00 53.84 130 GLU A CA 1
ATOM 1028 C C . GLU A 1 130 ? 2.736 -7.121 -8.979 1.00 53.84 130 GLU A C 1
ATOM 1030 O O . GLU A 1 130 ? 3.785 -7.757 -9.042 1.00 53.84 130 GLU A O 1
ATOM 1035 N N . TYR A 1 131 ? 2.547 -5.969 -9.631 1.00 55.62 131 TYR A N 1
ATOM 1036 C CA . TYR A 1 131 ? 3.508 -5.372 -10.572 1.00 55.62 131 TYR A CA 1
ATOM 1037 C C . TYR A 1 131 ? 4.189 -4.111 -10.037 1.00 55.62 131 TYR A C 1
ATOM 1039 O O . TYR A 1 131 ? 4.977 -3.465 -10.728 1.00 55.62 131 TYR A O 1
ATOM 1047 N N . LEU A 1 132 ? 3.894 -3.745 -8.790 1.00 60.84 132 LEU A N 1
ATOM 1048 C CA . LEU A 1 132 ? 4.638 -2.719 -8.078 1.00 60.84 132 LEU A CA 1
ATOM 1049 C C . LEU A 1 132 ? 5.876 -3.353 -7.444 1.00 60.84 132 LEU A C 1
ATOM 1051 O O . LEU A 1 132 ? 5.792 -4.406 -6.810 1.00 60.84 132 LEU A O 1
ATOM 1055 N N . LYS A 1 133 ? 7.029 -2.679 -7.561 1.00 67.69 133 LYS A N 1
ATOM 1056 C CA . LYS A 1 133 ? 8.260 -3.097 -6.876 1.00 67.69 133 LYS A CA 1
ATOM 1057 C C . LYS A 1 133 ? 7.960 -3.372 -5.403 1.00 67.69 133 LYS A C 1
ATOM 1059 O O . LYS A 1 133 ? 7.347 -2.550 -4.719 1.00 67.69 133 LYS A O 1
ATOM 1064 N N . ARG A 1 134 ? 8.421 -4.518 -4.894 1.00 67.38 134 ARG A N 1
ATOM 1065 C CA . ARG A 1 134 ? 8.131 -4.976 -3.520 1.00 67.38 134 ARG A CA 1
ATOM 1066 C C . ARG A 1 134 ? 8.462 -3.928 -2.458 1.00 67.38 134 ARG A C 1
ATOM 1068 O O . ARG A 1 134 ? 7.736 -3.806 -1.472 1.00 67.38 134 ARG A O 1
ATOM 1075 N N . ASP A 1 135 ? 9.513 -3.145 -2.677 1.00 64.94 135 ASP A N 1
ATOM 1076 C CA . ASP A 1 135 ? 9.926 -2.081 -1.761 1.00 64.94 135 ASP A CA 1
ATOM 1077 C C . ASP A 1 135 ? 8.907 -0.934 -1.669 1.00 64.94 135 ASP A C 1
ATOM 1079 O O . ASP A 1 135 ? 8.703 -0.386 -0.584 1.00 64.94 135 ASP A O 1
ATOM 1083 N N . VAL A 1 136 ? 8.176 -0.645 -2.753 1.00 66.25 136 VAL A N 1
ATOM 1084 C CA . VAL A 1 136 ? 7.072 0.331 -2.764 1.00 66.25 136 VAL A CA 1
ATOM 1085 C C . VAL A 1 136 ? 5.927 -0.162 -1.874 1.00 66.25 136 VAL A C 1
ATOM 1087 O O . VAL A 1 136 ? 5.413 0.573 -1.030 1.00 66.25 136 VAL A O 1
ATOM 1090 N N . LEU A 1 137 ? 5.570 -1.444 -1.978 1.00 72.62 137 LEU A N 1
ATOM 1091 C CA . LEU A 1 137 ? 4.483 -2.045 -1.191 1.00 72.62 137 LEU A CA 1
ATOM 1092 C C . LEU A 1 137 ? 4.827 -2.187 0.290 1.00 72.62 137 LEU A C 1
ATOM 1094 O O . LEU A 1 137 ? 3.949 -2.101 1.151 1.00 72.62 137 LEU A O 1
ATOM 1098 N N . LYS A 1 138 ? 6.111 -2.374 0.604 1.00 77.31 138 LYS A N 1
ATOM 1099 C CA . LYS A 1 138 ? 6.598 -2.529 1.976 1.00 77.31 138 LYS A CA 1
ATOM 1100 C C . LYS A 1 138 ? 6.216 -1.339 2.860 1.00 77.31 138 LYS A C 1
ATOM 1102 O O . LYS A 1 138 ? 5.905 -1.533 4.031 1.00 77.31 138 LYS A O 1
ATOM 1107 N N . GLY A 1 139 ? 6.172 -0.126 2.300 1.00 75.94 139 GLY A N 1
ATOM 1108 C CA . GLY A 1 139 ? 5.711 1.070 3.016 1.00 75.94 139 GLY A CA 1
ATOM 1109 C C . GLY A 1 139 ? 4.254 0.960 3.476 1.00 75.94 139 GLY A C 1
ATOM 1110 O O . GLY A 1 139 ? 3.962 1.172 4.653 1.00 75.94 139 GLY A O 1
ATOM 1111 N N . ALA A 1 140 ? 3.357 0.571 2.567 1.00 79.06 140 ALA A N 1
ATOM 1112 C CA . ALA A 1 140 ? 1.937 0.399 2.862 1.00 79.06 140 ALA A CA 1
ATOM 1113 C C . ALA A 1 140 ? 1.683 -0.771 3.828 1.00 79.06 140 ALA A C 1
ATOM 1115 O O . ALA A 1 140 ? 0.917 -0.624 4.778 1.00 79.06 140 ALA A O 1
ATOM 1116 N N . ILE A 1 141 ? 2.362 -1.908 3.637 1.00 83.94 141 ILE A N 1
ATOM 1117 C CA . ILE A 1 141 ? 2.232 -3.092 4.504 1.00 83.94 141 ILE A CA 1
ATOM 1118 C C . ILE A 1 141 ? 2.683 -2.782 5.936 1.00 83.94 141 ILE A C 1
ATOM 1120 O O . ILE A 1 141 ? 1.984 -3.125 6.893 1.00 83.94 141 ILE A O 1
ATOM 1124 N N . ASN A 1 142 ? 3.828 -2.113 6.096 1.00 88.06 142 ASN A N 1
ATOM 1125 C CA . ASN A 1 142 ? 4.332 -1.729 7.412 1.00 88.06 142 ASN A CA 1
ATOM 1126 C C . ASN A 1 142 ? 3.366 -0.773 8.117 1.00 88.06 142 ASN A C 1
ATOM 1128 O O . ASN A 1 142 ? 3.032 -0.996 9.278 1.00 88.06 142 ASN A O 1
ATOM 1132 N N . MET A 1 143 ? 2.869 0.243 7.404 1.00 91.75 143 MET A N 1
ATOM 1133 C CA . MET A 1 143 ? 1.909 1.197 7.960 1.00 91.75 143 MET A CA 1
ATOM 1134 C C . MET A 1 143 ? 0.596 0.523 8.363 1.00 91.75 143 MET A C 1
ATOM 1136 O O . MET A 1 143 ? 0.085 0.752 9.454 1.00 91.75 143 MET A O 1
ATOM 1140 N N . MET A 1 144 ? 0.074 -0.362 7.516 1.00 90.06 144 MET A N 1
ATOM 1141 C CA . MET A 1 144 ? -1.129 -1.136 7.811 1.00 90.06 144 MET A CA 1
ATOM 1142 C C . MET A 1 144 ? -0.957 -1.996 9.069 1.00 90.06 144 MET A C 1
ATOM 1144 O O . MET A 1 144 ? -1.855 -2.049 9.906 1.00 90.06 144 MET A O 1
ATOM 1148 N N . SER A 1 145 ? 0.215 -2.613 9.233 1.00 91.62 145 SER A N 1
ATOM 1149 C CA . SER A 1 145 ? 0.544 -3.421 10.413 1.00 91.62 145 SER A CA 1
ATOM 1150 C C . SER A 1 145 ? 0.623 -2.572 11.687 1.00 91.62 145 SER A C 1
ATOM 1152 O O . SER A 1 145 ? 0.133 -2.979 12.740 1.00 91.62 145 SER A O 1
ATOM 1154 N N . GLU A 1 146 ? 1.206 -1.375 11.598 1.00 94.38 146 GLU A N 1
ATOM 1155 C CA . GLU A 1 146 ? 1.304 -0.430 12.713 1.00 94.38 146 GLU A CA 1
ATOM 1156 C C . GLU A 1 146 ? -0.072 0.116 13.122 1.00 94.38 146 GLU A C 1
ATOM 1158 O O . GLU A 1 146 ? -0.428 0.067 14.302 1.00 94.38 146 GLU A O 1
ATOM 1163 N N . LEU A 1 147 ? -0.888 0.553 12.158 1.00 93.88 147 LEU A N 1
ATOM 1164 C CA . LEU A 1 147 ? -2.264 1.005 12.398 1.00 93.88 147 LEU A CA 1
ATOM 1165 C C . LEU A 1 147 ? -3.108 -0.098 13.045 1.00 93.88 147 LEU A C 1
ATOM 1167 O O . LEU A 1 147 ? -3.800 0.153 14.032 1.00 93.88 147 LEU A O 1
ATOM 1171 N N . GLN A 1 148 ? -2.996 -1.332 12.546 1.00 93.88 148 GLN A N 1
ATOM 1172 C CA . GLN A 1 148 ? -3.678 -2.486 13.123 1.00 93.88 148 GLN A CA 1
ATOM 1173 C C . GLN A 1 148 ? -3.264 -2.731 14.575 1.00 93.88 148 GLN A C 1
ATOM 1175 O O . GLN A 1 148 ? -4.123 -2.949 15.430 1.00 93.88 148 GLN A O 1
ATOM 1180 N N . TYR A 1 149 ? -1.961 -2.689 14.864 1.00 95.81 149 TYR A N 1
ATOM 1181 C CA . TYR A 1 149 ? -1.449 -2.859 16.220 1.00 95.81 149 TYR A CA 1
ATOM 1182 C C . TYR A 1 149 ? -1.995 -1.787 17.168 1.00 95.81 149 TYR A C 1
ATOM 1184 O O . TYR A 1 149 ? -2.479 -2.117 18.251 1.00 95.81 149 TYR A O 1
ATOM 1192 N N . HIS A 1 150 ? -1.960 -0.515 16.763 1.00 94.75 150 HIS A N 1
ATOM 1193 C CA . HIS A 1 150 ? -2.450 0.579 17.598 1.00 94.75 150 HIS A CA 1
ATOM 1194 C C . HIS A 1 150 ? -3.955 0.494 17.848 1.00 94.75 150 HIS A C 1
ATOM 1196 O O . HIS A 1 150 ? -4.374 0.659 18.992 1.00 94.75 150 HIS A O 1
ATOM 1202 N N . TYR A 1 151 ? -4.746 0.165 16.825 1.00 93.50 151 TYR A N 1
ATOM 1203 C CA . TYR A 1 151 ? -6.185 -0.033 16.985 1.00 93.50 151 TYR A CA 1
ATOM 1204 C C . TYR A 1 151 ? -6.506 -1.193 17.935 1.00 93.50 151 TYR A C 1
ATOM 1206 O O . TYR A 1 151 ? -7.339 -1.052 18.825 1.00 93.50 151 TYR A O 1
ATOM 1214 N N . ALA A 1 152 ? -5.819 -2.329 17.783 1.00 94.25 152 ALA A N 1
ATOM 1215 C CA . ALA A 1 152 ? -6.028 -3.497 18.636 1.00 94.25 152 ALA A CA 1
ATOM 1216 C C . ALA A 1 152 ? -5.592 -3.260 20.091 1.00 94.25 152 ALA A C 1
ATOM 1218 O O . ALA A 1 152 ? -6.158 -3.848 21.010 1.00 94.25 152 ALA A O 1
ATOM 1219 N N . LYS A 1 153 ? -4.569 -2.424 20.299 1.00 95.44 153 LYS A N 1
ATOM 1220 C CA . LYS A 1 153 ? -4.035 -2.105 21.624 1.00 95.44 153 LYS A CA 1
ATOM 1221 C C . LYS A 1 153 ? -4.929 -1.140 22.402 1.00 95.44 153 LYS A C 1
ATOM 1223 O O . LYS A 1 153 ? -5.085 -1.321 23.606 1.00 95.44 153 LYS A O 1
ATOM 1228 N N . ASP A 1 154 ? -5.443 -0.104 21.744 1.00 93.81 154 ASP A N 1
ATOM 1229 C CA . ASP A 1 154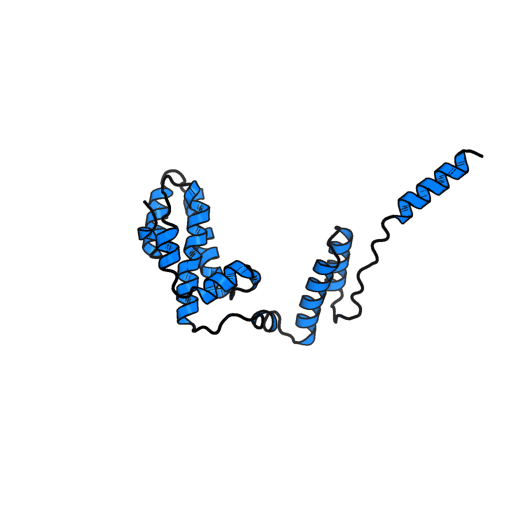 ? -6.264 0.938 22.364 1.00 93.81 154 ASP A CA 1
ATOM 1230 C C . ASP A 1 154 ? -7.214 1.544 21.325 1.00 93.81 154 ASP A C 1
ATOM 1232 O O . ASP A 1 154 ? -6.904 2.528 20.649 1.00 93.81 154 ASP A O 1
ATOM 1236 N N . SER A 1 155 ? -8.387 0.929 21.188 1.00 94.25 155 SER A N 1
ATOM 1237 C CA . SER A 1 155 ? -9.400 1.374 20.235 1.00 94.25 155 SER A CA 1
ATOM 1238 C C . SER A 1 155 ? -10.053 2.699 20.631 1.00 94.25 155 SER A C 1
ATOM 1240 O O . SER A 1 155 ? -10.545 3.409 19.758 1.00 94.25 155 SER A O 1
ATOM 1242 N N . GLU A 1 156 ? -10.083 3.034 21.926 1.00 94.81 156 GLU A N 1
ATOM 1243 C CA . GLU A 1 156 ? -10.746 4.245 22.426 1.00 94.81 156 GLU A CA 1
ATOM 1244 C C . GLU A 1 156 ? -9.967 5.500 22.027 1.00 94.81 156 GLU A C 1
ATOM 1246 O O . GLU A 1 156 ? -10.562 6.474 21.562 1.00 94.81 156 GLU A O 1
ATOM 1251 N N . ASN A 1 157 ? -8.634 5.443 22.114 1.00 94.12 157 ASN A N 1
ATOM 1252 C CA . ASN A 1 157 ? -7.749 6.551 21.739 1.00 94.12 157 ASN A CA 1
ATOM 1253 C C . ASN A 1 157 ? -7.134 6.393 20.339 1.00 94.12 157 ASN A C 1
ATOM 1255 O O . ASN A 1 157 ? -6.236 7.150 19.954 1.00 94.12 157 ASN A O 1
ATOM 1259 N N . PHE A 1 158 ? -7.615 5.433 19.543 1.00 96.38 158 PHE A N 1
ATOM 1260 C CA . PHE A 1 158 ? -7.032 5.129 18.236 1.00 96.38 158 PHE A CA 1
ATOM 1261 C C . PHE A 1 158 ? -7.005 6.339 17.298 1.00 96.38 158 PHE A C 1
ATOM 1263 O O . PHE A 1 158 ? -6.019 6.530 16.597 1.00 96.38 158 PHE A O 1
ATOM 1270 N N . GLN A 1 159 ? -8.037 7.189 17.303 1.00 95.69 159 GLN A N 1
ATOM 1271 C CA . GLN A 1 159 ? -8.087 8.366 16.428 1.00 95.69 159 GLN A CA 1
ATOM 1272 C C . GLN A 1 159 ? -6.926 9.345 16.677 1.00 95.69 159 GLN A C 1
ATOM 1274 O O . GLN A 1 159 ? -6.384 9.908 15.726 1.00 95.69 159 GLN A O 1
ATOM 1279 N N . GLU A 1 160 ? -6.524 9.547 17.934 1.00 95.00 160 GLU A N 1
ATOM 1280 C CA . GLU A 1 160 ? -5.383 10.410 18.256 1.00 95.00 160 GLU A CA 1
ATOM 1281 C C . GLU A 1 160 ? -4.089 9.816 17.692 1.00 95.00 160 GLU A C 1
ATOM 1283 O O . GLU A 1 160 ? -3.330 10.506 17.008 1.00 95.00 160 GLU A O 1
ATOM 1288 N N . LYS A 1 161 ? -3.888 8.505 17.883 1.00 96.06 161 LYS A N 1
ATOM 1289 C CA . LYS A 1 161 ? -2.744 7.786 17.310 1.00 96.06 161 LYS A CA 1
ATOM 1290 C C . LYS A 1 161 ? -2.762 7.752 15.789 1.00 96.06 161 LYS A C 1
ATOM 1292 O O . LYS A 1 161 ? -1.718 7.938 15.175 1.00 96.06 161 LYS A O 1
ATOM 1297 N N . PHE A 1 162 ? -3.926 7.601 15.175 1.00 95.88 162 PHE A N 1
ATOM 1298 C CA . PHE A 1 162 ? -4.098 7.683 13.731 1.00 95.88 162 PHE A CA 1
ATOM 1299 C C . PHE A 1 162 ? -3.620 9.040 13.197 1.00 95.88 162 PHE A C 1
ATOM 1301 O O . PHE A 1 162 ? -2.842 9.08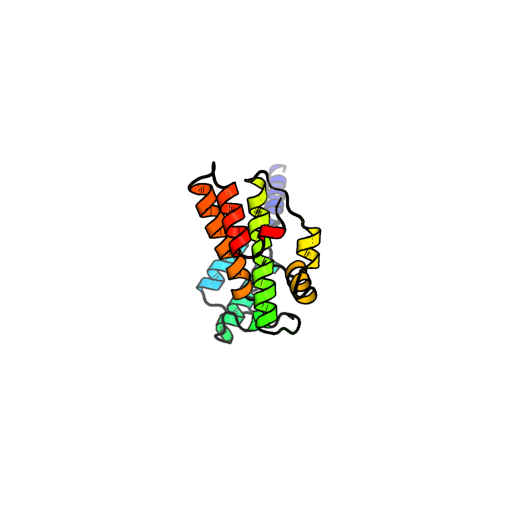0 12.249 1.00 95.88 162 PHE A O 1
ATOM 1308 N N . LEU A 1 163 ? -4.011 10.153 13.829 1.00 94.88 163 LEU A N 1
ATOM 1309 C CA . LEU A 1 163 ? -3.568 11.492 13.422 1.00 94.88 163 LEU A CA 1
ATOM 1310 C C . LEU A 1 163 ? -2.076 11.734 13.675 1.00 94.88 163 LEU A C 1
ATOM 1312 O O . LEU A 1 163 ? -1.423 12.390 12.864 1.00 94.88 163 LEU A O 1
ATOM 1316 N N . GLU A 1 164 ? -1.527 11.227 14.779 1.00 95.56 164 GLU A N 1
ATOM 1317 C CA . GLU A 1 164 ? -0.088 11.290 15.065 1.00 95.56 164 GLU A CA 1
ATOM 1318 C C . GLU A 1 164 ? 0.721 10.582 13.968 1.00 95.56 164 GLU A C 1
ATOM 1320 O O . GLU A 1 164 ? 1.648 11.167 13.402 1.00 95.56 164 GLU A O 1
ATOM 1325 N N . LEU A 1 165 ? 0.317 9.361 13.608 1.00 95.44 165 LEU A N 1
ATOM 1326 C CA . LEU A 1 165 ? 0.929 8.589 12.529 1.00 95.44 165 LEU A CA 1
ATOM 1327 C C . LEU A 1 165 ? 0.745 9.282 11.176 1.00 95.44 165 LEU A C 1
ATOM 1329 O O . LEU A 1 165 ? 1.705 9.408 10.422 1.00 95.44 165 LEU A O 1
ATOM 1333 N N . ALA A 1 166 ? -0.447 9.808 10.882 1.00 93.50 166 ALA A N 1
ATOM 1334 C CA . ALA A 1 166 ? -0.693 10.536 9.641 1.00 93.50 166 ALA A CA 1
ATOM 1335 C C . ALA A 1 166 ? 0.229 11.757 9.519 1.00 93.50 166 ALA A C 1
ATOM 1337 O O . ALA A 1 166 ? 0.811 11.984 8.463 1.00 93.50 166 ALA A O 1
ATOM 1338 N N . LYS A 1 167 ? 0.428 12.526 10.597 1.00 93.31 167 LYS A N 1
ATOM 1339 C CA . LYS A 1 167 ? 1.373 13.655 10.612 1.00 93.31 167 LYS A CA 1
ATOM 1340 C C . LYS A 1 167 ? 2.815 13.203 10.394 1.00 93.31 167 LYS A C 1
ATOM 1342 O O . LYS A 1 167 ? 3.519 13.840 9.616 1.00 93.31 167 LYS A O 1
ATOM 1347 N N . ARG A 1 168 ? 3.242 12.109 11.035 1.00 93.31 168 ARG A N 1
ATOM 1348 C CA . ARG A 1 168 ? 4.588 11.535 10.862 1.00 93.31 168 ARG A CA 1
ATOM 1349 C C . ARG A 1 168 ? 4.881 11.186 9.402 1.00 93.31 168 ARG A C 1
ATOM 1351 O O . ARG A 1 168 ? 5.991 11.416 8.937 1.00 93.31 168 ARG A O 1
ATOM 1358 N N . GLU A 1 169 ? 3.888 10.662 8.690 1.00 90.19 169 GLU A N 1
ATOM 1359 C CA . GLU A 1 169 ? 4.013 10.269 7.282 1.00 90.19 169 GLU A CA 1
ATOM 1360 C C . GLU A 1 169 ? 3.679 11.399 6.290 1.00 90.19 169 GLU A C 1
ATOM 1362 O O . GLU A 1 169 ? 3.645 11.160 5.088 1.00 90.19 169 GLU A O 1
ATOM 1367 N N . GLY A 1 170 ? 3.400 12.621 6.762 1.00 89.38 170 GLY A N 1
ATOM 1368 C CA . GLY A 1 170 ? 3.033 13.751 5.897 1.00 89.38 170 GLY A CA 1
ATOM 1369 C C . GLY A 1 170 ? 1.608 13.697 5.327 1.00 89.38 170 GLY A C 1
ATOM 1370 O O . GLY A 1 170 ? 1.272 14.478 4.448 1.00 89.38 170 GLY A O 1
ATOM 1371 N N . LEU A 1 171 ? 0.750 12.812 5.838 1.00 90.31 171 LEU A N 1
ATOM 1372 C CA . LEU A 1 171 ? -0.645 12.641 5.413 1.00 90.31 171 LEU A CA 1
ATOM 1373 C C . LEU A 1 171 ? -1.648 13.405 6.291 1.00 90.31 171 LEU A C 1
ATOM 1375 O O . LEU A 1 171 ? -2.839 13.442 5.994 1.00 90.31 171 LEU A O 1
ATOM 1379 N N . GLY A 1 172 ? -1.187 14.000 7.395 1.00 89.81 172 GLY A N 1
ATOM 1380 C CA . GLY A 1 172 ? -2.047 14.639 8.394 1.00 89.81 172 GLY A CA 1
ATOM 1381 C C . GLY A 1 172 ? -2.895 15.801 7.864 1.00 89.81 172 GLY A C 1
ATOM 1382 O O . GLY A 1 172 ? -3.928 16.098 8.451 1.00 89.81 172 GLY A O 1
ATOM 1383 N N . THR A 1 173 ? -2.490 16.440 6.764 1.00 90.69 173 THR A N 1
ATOM 1384 C CA . THR A 1 173 ? -3.221 17.543 6.111 1.00 90.69 173 THR A CA 1
ATOM 1385 C C . THR A 1 173 ? -4.470 17.086 5.362 1.00 90.69 173 THR A C 1
ATOM 1387 O O . THR A 1 173 ? -5.331 17.911 5.072 1.00 90.69 173 THR A O 1
ATOM 1390 N N . TYR A 1 174 ? -4.587 15.791 5.060 1.00 91.25 174 TYR A N 1
ATOM 1391 C CA . TYR A 1 174 ? -5.702 15.234 4.293 1.00 91.25 174 TYR A CA 1
ATOM 1392 C C . TYR A 1 174 ? -6.847 14.714 5.172 1.00 91.25 174 TYR A C 1
ATOM 1394 O O . TYR A 1 174 ? -7.845 14.233 4.637 1.00 91.25 174 TYR A O 1
ATOM 1402 N N . PHE A 1 175 ? -6.722 14.792 6.502 1.00 91.75 175 PHE A N 1
ATOM 1403 C CA . PHE A 1 175 ? -7.730 14.315 7.453 1.00 91.75 175 PHE A CA 1
ATOM 1404 C C . PHE A 1 175 ? -8.317 15.469 8.271 1.00 91.75 175 PHE A C 1
ATOM 1406 O O . PHE A 1 175 ? -7.572 16.330 8.741 1.00 91.75 175 PHE A O 1
ATOM 1413 N N . TYR A 1 176 ? -9.640 15.467 8.467 1.00 87.69 176 TYR A N 1
ATOM 1414 C CA . TYR A 1 176 ? -10.375 16.484 9.232 1.00 87.69 176 TYR A CA 1
ATOM 1415 C C . TYR A 1 176 ? -11.580 15.912 9.981 1.00 87.69 176 TYR A C 1
ATOM 1417 O O . TYR A 1 176 ? -12.087 14.840 9.575 1.00 87.69 176 TYR A O 1
#

Sequence (176 aa):
MKIILIFFLLSLVYIGTAVAAVDYSGFELKPHQISLLKKLEAKGKDEAYLLKMAKGFHLYNTTGSSIEEEETEYIPPHTDEELKEVQQWAKGGAFSAFLSYTKLSFDSKSYQADCPNWALFNFGRATGVEYLKRDVLKGAINMMSELQYHYAKDSENFQEKFLELAKREGLGTYFY

pLDDT: mean 75.78, std 16.27, range [39.41, 96.38]

Foldseek 3Di:
DPVVVVVVVVVVVVVVPPPPPADLVVAPADPVLVVVLVVVVVVVDDNVVSVVSRVQRRCCVVVVDPPPCLLPPDQDDDDPVLLVLLLLLLLVVLLVVCVVLEPKDFQPPVSLVPNPDPSNVVVCVVVDVSSRDVVSVVSNVVSNVVLVVLCVVDSPCSRVVSLVVCVVSVNNVGMD

Secondary structure (DSSP, 8-state):
--HHHHHHHHHHHHSTT--PPP--TTS---HHHHHHHHHHHTTT--HHHHHHHHHHHHHHHHHS-SSSSGGGS-PPP--HHHHHHHHHHHHHHHHHHHGGGSS--B-HHHHHHT-S-HHHHHHHHHH-GGGS-HHHHHHHHHHHHHHHHHHHH-SSSHHHHHHHHHHHTT-GGGB-